Protein AF-0000000068720004 (afdb_homodimer)

Sequence (164 aa):
MMNIKIPNDKKEELVAQIQQFFMEEDLDEIGRFQAERLIEEMIKLVGPFAYNQAIGDARKLVSEKLTNMEEDLYVLEKNEGKMMNIKIPNDKKEELVAQIQQFFMEEDLDEIGRFQAERLIEEMIKLVGPFAYNQAIGDARKLVSEKLTNMEEDLYVLEKNEGK

Solvent-accessible surface area (backbone atoms only — not comparable to full-atom values): 9284 Å² total; per-residue (Å²): 128,90,80,76,79,74,56,70,81,53,47,57,55,49,35,53,51,51,49,49,47,28,57,76,68,72,45,80,84,65,56,69,66,57,38,49,52,49,51,54,51,44,44,69,66,48,19,56,57,24,22,52,50,30,45,51,53,49,50,52,52,50,51,53,52,50,53,52,48,53,54,55,51,52,56,60,62,58,61,66,76,104,127,89,81,76,79,73,56,70,80,51,47,58,55,50,36,52,52,51,47,49,48,29,56,77,67,71,42,79,83,67,56,71,68,58,37,50,52,48,50,55,51,44,44,67,66,48,18,56,57,23,22,52,49,29,45,51,54,49,51,53,52,49,53,52,51,50,54,51,47,52,53,55,51,52,56,59,62,58,62,67,75,103

InterPro domains:
  IPR018680 Protein of unknown function DUF2164 [PF09932] (4-77)

Organism: Bacillus thuringiensis (NCBI:txid1428)

pLDDT: mean 92.09, std 10.37, range [47.22, 98.12]

Radius of gyration: 23.11 Å; Cα contacts (8 Å, |Δi|>4): 111; chains: 2; bounding box: 23×74×51 Å

Foldseek 3Di:
DDDDDDDPVVLVVQLVVVQVVCVVVVHDGDDSVVSSVVVVVCCVPCVVVVVVVVVVVVVVVVVVVVVVVVVVVVVVVVVVVD/DDDDDDDPVVLVVQLVVVQVVCVVVVHDGDDSVVSSVVVVVCCVPCVVVVVVVVVVVVVVVVVVVVVVVVVVVVVVVVVVVD

Structure (mmCIF, N/CA/C/O backbone):
data_AF-0000000068720004-model_v1
#
loop_
_entity.id
_entity.type
_entity.pdbx_description
1 polymer 'Uncharacterized protein'
#
loop_
_atom_site.group_PDB
_atom_site.id
_atom_site.type_symbol
_atom_site.label_atom_id
_atom_site.label_alt_id
_atom_site.label_comp_id
_atom_site.label_asym_id
_atom_site.label_entity_id
_atom_site.label_seq_id
_atom_site.pdbx_PDB_ins_code
_atom_site.Cartn_x
_atom_site.Cartn_y
_atom_site.Cartn_z
_atom_site.occupancy
_atom_site.B_iso_or_equiv
_atom_site.auth_seq_id
_atom_site.auth_comp_id
_atom_site.auth_asym_id
_atom_site.auth_atom_id
_atom_site.pdbx_PDB_model_num
ATOM 1 N N . MET A 1 1 ? -11.016 2.48 -7.473 1 55.84 1 MET A N 1
ATOM 2 C CA . MET A 1 1 ? -9.969 1.585 -6.992 1 55.84 1 MET A CA 1
ATOM 3 C C . MET A 1 1 ? -8.609 2.285 -6.988 1 55.84 1 MET A C 1
ATOM 5 O O . MET A 1 1 ? -8.398 3.242 -7.734 1 55.84 1 MET A O 1
ATOM 9 N N . MET A 1 2 ? -7.852 1.933 -5.949 1 68.38 2 MET A N 1
ATOM 10 C CA . MET A 1 2 ? -6.523 2.547 -5.957 1 68.38 2 MET A CA 1
ATOM 11 C C . MET A 1 2 ? -5.734 2.123 -7.191 1 68.38 2 MET A C 1
ATOM 13 O O . MET A 1 2 ? -5.801 0.965 -7.605 1 68.38 2 MET A O 1
ATOM 17 N N . ASN A 1 3 ? -5.418 3.152 -7.902 1 83.56 3 ASN A N 1
ATOM 18 C CA . ASN A 1 3 ? -4.594 2.869 -9.07 1 83.56 3 ASN A CA 1
ATOM 19 C C . ASN A 1 3 ? -3.105 2.979 -8.75 1 83.56 3 ASN A C 1
ATOM 21 O O . ASN A 1 3 ? -2.52 4.059 -8.859 1 83.56 3 ASN A O 1
ATOM 25 N N . ILE A 1 4 ? -2.582 1.848 -8.43 1 87.62 4 ILE A N 1
ATOM 26 C CA . ILE A 1 4 ? -1.157 1.823 -8.117 1 87.62 4 ILE A CA 1
ATOM 27 C C . ILE A 1 4 ? -0.355 1.619 -9.406 1 87.62 4 ILE A C 1
ATOM 29 O O . ILE A 1 4 ? -0.621 0.687 -10.164 1 87.62 4 ILE A O 1
ATOM 33 N N . LYS A 1 5 ? 0.463 2.58 -9.562 1 82.19 5 LYS A N 1
ATOM 34 C CA . LYS A 1 5 ? 1.29 2.521 -10.766 1 82.19 5 LYS A CA 1
ATOM 35 C C .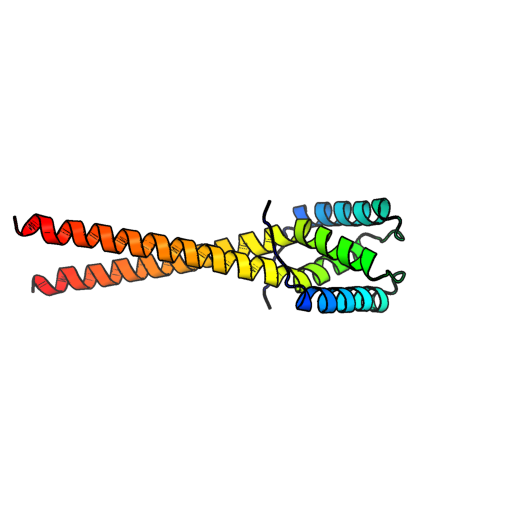 LYS A 1 5 ? 2.691 2.01 -10.445 1 82.19 5 LYS A C 1
ATOM 37 O O . LYS A 1 5 ? 3.355 2.527 -9.547 1 82.19 5 LYS A O 1
ATOM 42 N N . ILE A 1 6 ? 3.027 0.979 -11.172 1 90.38 6 ILE A N 1
ATOM 43 C CA . ILE A 1 6 ? 4.391 0.467 -11.07 1 90.38 6 ILE A CA 1
ATOM 44 C C . ILE A 1 6 ? 5.199 0.912 -12.289 1 90.38 6 ILE A C 1
ATOM 46 O O . ILE A 1 6 ? 4.797 0.68 -13.43 1 90.38 6 ILE A O 1
ATOM 50 N N . PRO A 1 7 ? 6.293 1.557 -11.969 1 89.62 7 PRO A N 1
ATOM 51 C CA . PRO A 1 7 ? 7.145 1.938 -13.102 1 89.62 7 PRO A CA 1
ATOM 52 C C . PRO A 1 7 ? 7.586 0.741 -13.938 1 89.62 7 PRO A C 1
ATOM 54 O O . PRO A 1 7 ? 7.832 -0.339 -13.398 1 89.62 7 PRO A O 1
ATOM 57 N N . ASN A 1 8 ? 7.73 0.93 -15.234 1 87.56 8 ASN A N 1
ATOM 58 C CA . ASN A 1 8 ? 8.055 -0.134 -16.188 1 87.56 8 ASN A CA 1
ATOM 59 C C . ASN A 1 8 ? 9.375 -0.818 -15.82 1 87.56 8 ASN A C 1
ATOM 61 O O . ASN A 1 8 ? 9.5 -2.037 -15.953 1 87.56 8 ASN A O 1
ATOM 65 N N . ASP A 1 9 ? 10.312 0.018 -15.422 1 89.94 9 ASP A N 1
ATOM 66 C CA . ASP A 1 9 ? 11.617 -0.536 -15.094 1 89.94 9 ASP A CA 1
ATOM 67 C C . ASP A 1 9 ? 11.547 -1.426 -13.852 1 89.94 9 ASP A C 1
ATOM 69 O O . ASP A 1 9 ? 12.359 -2.332 -13.688 1 89.94 9 ASP A O 1
ATOM 73 N N . LYS A 1 10 ? 10.547 -1.233 -13.039 1 94.75 10 LYS A N 1
ATOM 74 C CA . LYS A 1 10 ? 10.375 -2.055 -11.844 1 94.75 10 LYS A CA 1
ATOM 75 C C . LYS A 1 10 ? 9.539 -3.297 -12.148 1 94.75 10 LYS A C 1
ATOM 77 O O . LYS A 1 10 ? 9.688 -4.324 -11.484 1 94.75 10 LYS A O 1
ATOM 82 N N . LYS A 1 11 ? 8.781 -3.143 -13.195 1 93.75 11 LYS A N 1
ATOM 83 C CA . LYS A 1 11 ? 7.934 -4.266 -13.578 1 93.75 11 LYS A CA 1
ATOM 84 C C . LYS A 1 11 ? 8.773 -5.488 -13.945 1 93.75 11 LYS A C 1
ATOM 86 O O . LYS A 1 11 ? 8.445 -6.613 -13.555 1 93.75 11 LYS A O 1
ATOM 91 N N . GLU A 1 12 ? 9.805 -5.309 -14.688 1 94.31 12 GLU A N 1
ATOM 92 C CA . GLU A 1 12 ? 10.68 -6.398 -15.102 1 94.31 12 GLU A CA 1
ATOM 93 C C . GLU A 1 12 ? 11.32 -7.078 -13.891 1 94.31 12 GLU A C 1
ATOM 95 O O . GLU A 1 12 ? 11.422 -8.305 -13.844 1 94.31 12 GLU A O 1
ATOM 100 N N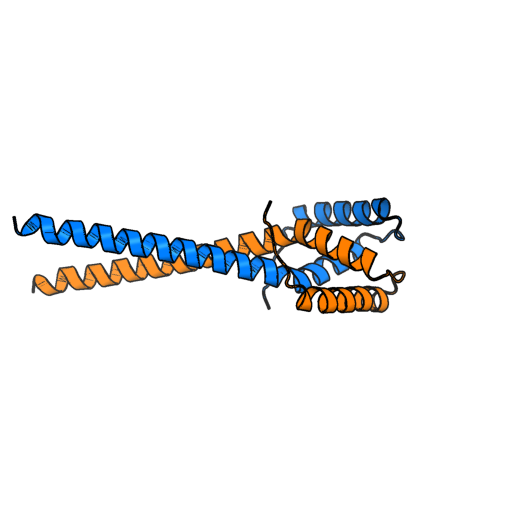 . GLU A 1 13 ? 11.727 -6.281 -13.023 1 96.75 13 GLU A N 1
ATOM 101 C CA . GLU A 1 13 ? 12.328 -6.805 -11.805 1 96.75 13 GLU A CA 1
ATOM 102 C C . GLU A 1 13 ? 11.328 -7.625 -11 1 96.75 13 GLU A C 1
ATOM 104 O O . GLU A 1 13 ? 11.672 -8.695 -10.477 1 96.75 13 GLU A O 1
ATOM 109 N N . LEU A 1 14 ? 10.125 -7.176 -10.891 1 97.5 14 LEU A N 1
ATOM 110 C CA . LEU A 1 14 ? 9.07 -7.879 -10.156 1 97.5 14 LEU A CA 1
ATOM 111 C C . LEU A 1 14 ? 8.758 -9.219 -10.812 1 97.5 14 LEU A C 1
ATOM 113 O O . LEU A 1 14 ? 8.578 -10.227 -10.125 1 97.5 14 LEU A O 1
ATOM 117 N N . VAL A 1 15 ? 8.711 -9.148 -12.141 1 97.5 15 VAL A N 1
ATOM 118 C CA . VAL A 1 15 ? 8.445 -10.375 -12.891 1 97.5 15 VAL A CA 1
ATOM 119 C C . VAL A 1 15 ? 9.5 -11.422 -12.562 1 97.5 15 VAL A C 1
ATOM 121 O O . VAL A 1 15 ? 9.172 -12.57 -12.266 1 97.5 15 VAL A O 1
ATOM 124 N N . ALA A 1 16 ? 10.773 -11.016 -12.562 1 97.38 16 ALA A N 1
ATOM 125 C CA . ALA A 1 16 ? 11.875 -11.93 -12.273 1 97.38 16 ALA A CA 1
ATOM 126 C C . ALA A 1 16 ? 11.781 -12.477 -10.852 1 97.38 16 ALA A C 1
ATOM 128 O O . ALA A 1 16 ? 12.016 -13.664 -10.617 1 97.38 16 ALA A O 1
ATOM 129 N N . GLN A 1 17 ? 11.398 -11.688 -9.93 1 97.75 17 GLN A N 1
ATOM 130 C CA . GLN A 1 17 ? 11.297 -12.094 -8.531 1 97.75 17 GLN A CA 1
ATOM 131 C C . GLN A 1 17 ? 10.148 -13.07 -8.328 1 97.75 17 GLN A C 1
ATOM 133 O O . GLN A 1 17 ? 10.258 -14.016 -7.543 1 97.75 17 GLN A O 1
ATOM 138 N N . ILE A 1 18 ? 9.078 -12.844 -9.047 1 97.56 18 ILE A N 1
ATOM 139 C CA . ILE A 1 18 ? 7.93 -13.742 -8.953 1 97.56 18 ILE A CA 1
ATOM 140 C C . ILE A 1 18 ? 8.281 -15.102 -9.555 1 97.56 18 ILE A C 1
ATOM 142 O O . ILE A 1 18 ? 7.969 -16.141 -8.977 1 97.56 18 ILE A O 1
ATOM 146 N N . GLN A 1 19 ? 8.984 -15.094 -10.695 1 97.75 19 GLN A N 1
ATOM 147 C CA . GLN A 1 19 ? 9.422 -16.344 -11.312 1 97.75 19 GLN A CA 1
ATOM 148 C C . GLN A 1 19 ? 10.391 -17.094 -10.406 1 97.75 19 GLN A C 1
ATOM 150 O O . GLN A 1 19 ? 10.32 -18.312 -10.289 1 97.75 19 GLN A O 1
ATOM 155 N N . GLN A 1 20 ? 11.195 -16.359 -9.734 1 97.81 20 GLN A N 1
ATOM 156 C CA . GLN A 1 20 ? 12.117 -16.969 -8.773 1 97.81 20 GLN A CA 1
ATOM 157 C C . GLN A 1 20 ? 11.367 -17.578 -7.598 1 97.81 20 GLN A C 1
ATOM 159 O O . GLN A 1 20 ? 11.727 -18.672 -7.125 1 97.81 20 GLN A O 1
ATOM 164 N N . PHE A 1 21 ? 10.367 -16.938 -7.184 1 97.75 21 PHE A N 1
ATOM 165 C CA . PHE A 1 21 ? 9.547 -17.453 -6.098 1 97.75 21 PHE A CA 1
ATOM 166 C C . PHE A 1 21 ? 8.922 -18.797 -6.484 1 97.75 21 PHE A C 1
ATOM 168 O O . PHE A 1 21 ? 8.883 -19.719 -5.676 1 97.75 21 PHE A O 1
ATOM 175 N N . PHE A 1 22 ? 8.398 -18.922 -7.691 1 97.81 22 PHE A N 1
ATOM 176 C CA . PHE A 1 22 ? 7.797 -20.156 -8.156 1 97.81 22 PHE A CA 1
ATOM 177 C C . PHE A 1 22 ? 8.812 -21.297 -8.125 1 97.81 22 PHE A C 1
ATOM 179 O O . PHE A 1 22 ? 8.484 -22.422 -7.719 1 97.81 22 PHE A O 1
ATOM 186 N N . MET A 1 23 ? 10 -20.969 -8.516 1 97 23 MET A N 1
ATOM 187 C CA . MET A 1 23 ? 11.07 -21.969 -8.492 1 97 23 MET A CA 1
ATOM 188 C C . MET A 1 23 ? 11.375 -22.406 -7.066 1 97 23 MET A C 1
ATOM 190 O O . MET A 1 23 ? 11.461 -23.594 -6.789 1 97 23 MET A O 1
ATOM 194 N N . GLU A 1 24 ? 11.445 -21.531 -6.188 1 96.62 24 GLU A N 1
ATOM 195 C CA . GLU A 1 24 ? 11.805 -21.797 -4.797 1 96.62 24 GLU A CA 1
ATOM 196 C C . GLU A 1 24 ? 10.719 -22.609 -4.094 1 96.62 24 GLU A C 1
ATOM 198 O O . GLU A 1 24 ? 11.016 -23.422 -3.221 1 96.62 24 GLU A O 1
ATOM 203 N N . GLU A 1 25 ? 9.5 -22.391 -4.551 1 95.75 25 GLU A N 1
ATOM 204 C CA . GLU A 1 25 ? 8.359 -23.078 -3.938 1 95.75 25 GLU A CA 1
ATOM 205 C C . GLU A 1 25 ? 8.023 -24.375 -4.676 1 95.75 25 GLU A C 1
ATOM 207 O O . GLU A 1 25 ? 7.043 -25.031 -4.355 1 95.75 25 GLU A O 1
ATOM 212 N N . ASP A 1 26 ? 8.781 -24.719 -5.652 1 95.5 26 ASP A N 1
ATOM 213 C CA . ASP A 1 26 ? 8.586 -25.906 -6.465 1 95.5 26 ASP A CA 1
ATOM 214 C C . ASP A 1 26 ? 7.227 -25.875 -7.168 1 95.5 26 ASP A C 1
ATOM 216 O O . ASP A 1 26 ? 6.52 -26.875 -7.215 1 95.5 26 ASP A O 1
ATOM 220 N N . LEU A 1 27 ? 6.816 -24.719 -7.605 1 95.75 27 LEU A N 1
ATOM 221 C CA . LEU A 1 27 ? 5.621 -24.547 -8.422 1 95.75 27 LEU A CA 1
ATOM 222 C C . LEU A 1 27 ? 5.961 -24.625 -9.906 1 95.75 27 LEU A C 1
ATOM 224 O O . LEU A 1 27 ? 7.125 -24.469 -10.289 1 95.75 27 LEU A O 1
ATOM 228 N N . ASP A 1 28 ? 4.957 -24.828 -10.695 1 95.81 28 ASP A N 1
ATOM 229 C CA . ASP A 1 28 ? 5.168 -24.844 -12.141 1 95.81 28 ASP A CA 1
ATOM 230 C C . ASP A 1 28 ? 5.57 -23.453 -12.641 1 95.81 28 ASP A C 1
ATOM 232 O O . ASP A 1 28 ? 4.988 -22.438 -12.227 1 95.81 28 ASP A O 1
ATOM 236 N N . GLU A 1 29 ? 6.516 -23.5 -13.492 1 95 29 GLU A N 1
ATOM 237 C CA . GLU A 1 29 ? 7.047 -22.234 -14.016 1 95 29 GLU A CA 1
ATOM 238 C C . GLU A 1 29 ? 5.977 -21.469 -14.781 1 95 29 GLU A C 1
ATOM 240 O O . GLU A 1 29 ? 5.129 -22.062 -15.453 1 95 29 GLU A O 1
ATOM 245 N N . ILE A 1 30 ? 6.027 -20.156 -14.68 1 96.12 30 ILE A N 1
ATOM 246 C CA . ILE A 1 30 ? 5.121 -19.297 -15.445 1 96.12 30 ILE A CA 1
ATOM 247 C C . ILE A 1 30 ? 5.93 -18.344 -16.312 1 96.12 30 ILE A C 1
ATOM 249 O O . ILE A 1 30 ? 7.066 -18 -15.992 1 96.12 30 ILE A O 1
ATOM 253 N N . GLY A 1 31 ? 5.402 -17.938 -17.453 1 95.19 31 GLY A N 1
ATOM 254 C CA . GLY A 1 31 ? 6.035 -16.969 -18.344 1 95.19 31 GLY A CA 1
ATOM 255 C C . GLY A 1 31 ? 5.875 -15.539 -17.875 1 95.19 31 GLY A C 1
ATOM 256 O O . GLY A 1 31 ? 5.266 -15.281 -16.844 1 95.19 31 GLY A O 1
ATOM 257 N N . ARG A 1 32 ? 6.453 -14.641 -18.656 1 95.38 32 ARG A N 1
ATOM 258 C CA . ARG A 1 32 ? 6.457 -13.219 -18.328 1 95.38 32 ARG A CA 1
ATOM 259 C C . ARG A 1 32 ? 5.035 -12.664 -18.266 1 95.38 32 ARG A C 1
ATOM 261 O O . ARG A 1 32 ? 4.691 -11.914 -17.344 1 95.38 32 ARG A O 1
ATOM 268 N N . PHE A 1 33 ? 4.215 -13.016 -19.172 1 95.56 33 PHE A N 1
ATOM 269 C CA . PHE A 1 33 ? 2.854 -12.492 -19.25 1 95.56 33 PHE A CA 1
ATOM 270 C C . PHE A 1 33 ? 2.029 -12.93 -18.047 1 95.56 33 PHE A C 1
ATOM 272 O O . PHE A 1 33 ? 1.323 -12.125 -17.453 1 95.56 33 PHE A O 1
ATOM 279 N N . GLN A 1 34 ? 2.143 -14.227 -17.703 1 96.56 34 GLN A N 1
ATOM 280 C CA . GLN A 1 34 ? 1.431 -14.75 -16.547 1 96.56 34 GLN A CA 1
ATOM 281 C C . GLN A 1 34 ? 1.886 -14.047 -15.258 1 96.56 34 GLN A C 1
ATOM 283 O O . GLN A 1 34 ? 1.067 -13.734 -14.391 1 96.56 34 GLN A O 1
ATOM 288 N N . ALA A 1 35 ? 3.193 -13.852 -15.188 1 97.06 35 ALA A N 1
ATOM 289 C CA . ALA A 1 35 ? 3.74 -13.156 -14.023 1 97.06 35 ALA A CA 1
ATOM 290 C C . ALA A 1 35 ? 3.18 -11.734 -13.914 1 97.06 35 ALA A C 1
ATOM 292 O O . ALA A 1 35 ? 2.832 -11.281 -12.828 1 97.06 35 ALA A O 1
ATOM 293 N N . GLU A 1 36 ? 3.09 -11.055 -15.016 1 95.88 36 GLU A N 1
ATOM 294 C CA . GLU A 1 36 ? 2.555 -9.695 -15.039 1 95.88 36 GLU A CA 1
ATOM 295 C C . GLU A 1 36 ? 1.088 -9.672 -14.617 1 95.88 36 GLU A C 1
ATOM 297 O O . GLU A 1 36 ? 0.659 -8.781 -13.883 1 95.88 36 GLU A O 1
ATOM 302 N N . ARG A 1 37 ? 0.357 -10.594 -15.094 1 96.38 37 ARG A N 1
ATOM 303 C CA . ARG A 1 37 ? -1.05 -10.688 -14.719 1 96.38 37 ARG A CA 1
ATOM 304 C C . ARG A 1 37 ? -1.201 -10.969 -13.227 1 96.38 37 ARG A C 1
ATOM 306 O O . ARG A 1 37 ? -2.105 -10.438 -12.586 1 96.38 37 ARG A O 1
ATOM 313 N N . LEU A 1 38 ? -0.306 -11.828 -12.727 1 96.81 38 LEU A N 1
ATOM 314 C CA . LEU A 1 38 ? -0.31 -12.102 -11.289 1 96.81 38 LEU A CA 1
ATOM 315 C C . LEU A 1 38 ? 0.01 -10.844 -10.492 1 96.81 38 LEU A C 1
ATOM 317 O O . LEU A 1 38 ? -0.625 -10.578 -9.469 1 96.81 38 LEU A O 1
ATOM 321 N N . ILE A 1 39 ? 1.005 -10.109 -10.914 1 96 39 ILE A N 1
ATOM 322 C CA . ILE A 1 39 ? 1.357 -8.852 -10.266 1 96 39 ILE A CA 1
ATOM 323 C C . ILE A 1 39 ? 0.131 -7.945 -10.203 1 96 39 ILE A C 1
ATOM 325 O O . ILE A 1 39 ? -0.194 -7.402 -9.148 1 96 39 ILE A O 1
ATOM 329 N N . GLU A 1 40 ? -0.565 -7.793 -11.281 1 95.25 40 GLU A N 1
ATOM 330 C CA . GLU A 1 40 ? -1.747 -6.938 -11.352 1 95.25 40 GLU A CA 1
ATOM 331 C C . GLU A 1 40 ? -2.832 -7.414 -10.391 1 95.25 40 GLU A C 1
ATOM 333 O O . GLU A 1 40 ? -3.451 -6.605 -9.695 1 95.25 40 GLU A O 1
ATOM 338 N N . GLU A 1 41 ? -3.033 -8.664 -10.359 1 96.5 41 GLU A N 1
ATOM 339 C CA . GLU A 1 41 ? -4.035 -9.234 -9.461 1 96.5 41 GLU A CA 1
ATOM 340 C C . GLU A 1 41 ? -3.672 -8.992 -8 1 96.5 41 GLU A C 1
ATOM 342 O O . GLU A 1 41 ? -4.535 -8.664 -7.184 1 96.5 41 GLU A O 1
ATOM 347 N N . MET A 1 42 ? -2.389 -9.195 -7.738 1 96.12 42 MET A N 1
ATOM 348 C CA . MET A 1 42 ? -1.925 -9.039 -6.359 1 96.12 42 MET A CA 1
ATO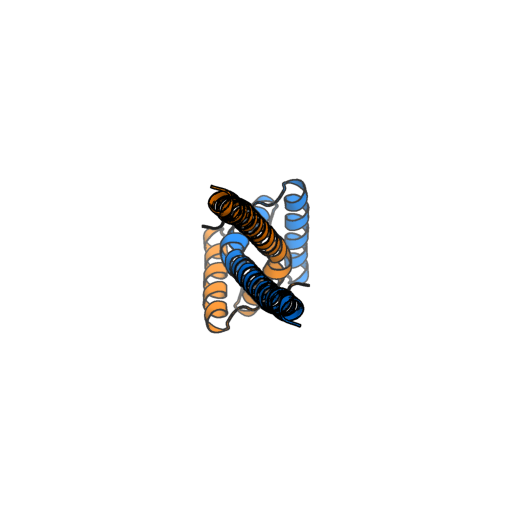M 349 C C . MET A 1 42 ? -2.004 -7.582 -5.922 1 96.12 42 MET A C 1
ATOM 351 O O . MET A 1 42 ? -2.287 -7.297 -4.754 1 96.12 42 MET A O 1
ATOM 355 N N . ILE A 1 43 ? -1.717 -6.68 -6.805 1 95.25 43 ILE A N 1
ATOM 356 C CA . ILE A 1 43 ? -1.887 -5.266 -6.496 1 95.25 43 ILE A CA 1
ATOM 357 C C . ILE A 1 43 ? -3.334 -4.992 -6.094 1 95.25 43 ILE A C 1
ATOM 359 O O . ILE A 1 43 ? -3.592 -4.293 -5.113 1 95.25 43 ILE A O 1
ATOM 363 N N . LYS A 1 44 ? -4.242 -5.551 -6.82 1 95.38 44 LYS A N 1
ATOM 364 C CA . LYS A 1 44 ? -5.664 -5.379 -6.539 1 95.38 44 LYS A CA 1
ATOM 365 C C . LYS A 1 44 ? -6.035 -5.973 -5.184 1 95.38 44 LYS A C 1
ATOM 367 O O . LYS A 1 44 ? -6.859 -5.414 -4.457 1 95.38 44 LYS A O 1
ATOM 372 N N . LEU A 1 45 ? -5.391 -7.016 -4.809 1 95.06 45 LEU A N 1
ATOM 373 C CA . LEU A 1 45 ? -5.801 -7.77 -3.631 1 95.06 45 LEU A CA 1
ATOM 374 C C . LEU A 1 45 ? -5.082 -7.27 -2.383 1 95.06 45 LEU A C 1
ATOM 376 O O . LEU A 1 45 ? -5.715 -7.031 -1.351 1 95.06 45 LEU A O 1
ATOM 380 N N . VAL A 1 46 ? -3.764 -7.098 -2.48 1 94.5 46 VAL A N 1
ATOM 381 C CA . VAL A 1 46 ? -3.02 -6.809 -1.259 1 94.5 46 VAL A CA 1
ATOM 382 C C . VAL A 1 46 ? -2.695 -5.32 -1.188 1 94.5 46 VAL A C 1
ATOM 384 O O . VAL A 1 46 ? -2.412 -4.789 -0.111 1 94.5 46 VAL A O 1
ATOM 387 N N . GLY A 1 47 ? -2.707 -4.668 -2.32 1 94.5 47 GLY A N 1
ATOM 388 C CA . GLY A 1 47 ? -2.398 -3.248 -2.387 1 94.5 47 GLY A CA 1
ATOM 389 C C . GLY A 1 47 ? -3.213 -2.414 -1.416 1 94.5 47 GLY A C 1
ATOM 390 O O . GLY A 1 47 ? -2.666 -1.571 -0.703 1 94.5 47 GLY A O 1
ATOM 391 N N . PRO A 1 48 ? -4.445 -2.611 -1.341 1 95.62 48 PRO A N 1
ATOM 392 C CA . PRO A 1 48 ? -5.305 -1.813 -0.464 1 95.62 48 PRO A CA 1
ATOM 393 C C . PRO A 1 48 ? -4.902 -1.911 1.006 1 95.62 48 PRO A C 1
ATOM 395 O O . PRO A 1 48 ? -5 -0.928 1.744 1 95.62 48 PRO A O 1
ATOM 398 N N . PHE A 1 49 ? -4.441 -3.016 1.443 1 95.12 49 PHE A N 1
ATOM 399 C CA . PHE A 1 49 ? -4.023 -3.158 2.832 1 95.12 49 PHE A CA 1
ATOM 400 C C . PHE A 1 49 ? -2.799 -2.299 3.119 1 95.12 49 PHE A C 1
ATOM 402 O O . PHE A 1 49 ? -2.736 -1.625 4.152 1 95.12 49 PHE A O 1
ATOM 409 N N . ALA A 1 50 ? -1.879 -2.281 2.23 1 95.19 50 ALA A N 1
ATOM 410 C CA . ALA A 1 50 ? -0.68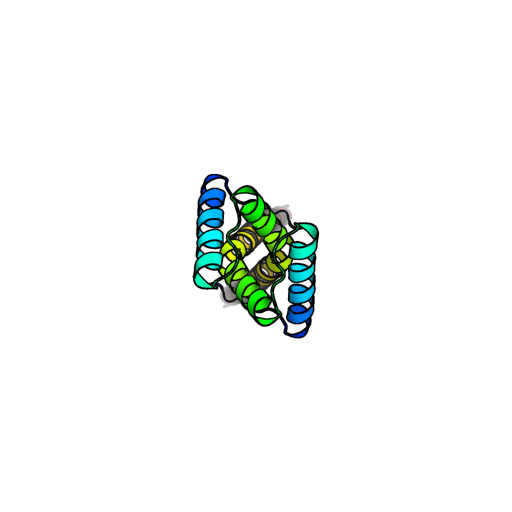8 -1.45 2.375 1 95.19 50 ALA A CA 1
ATOM 411 C C . ALA A 1 50 ? -1.041 0.033 2.297 1 95.19 50 ALA A C 1
ATOM 413 O O . ALA A 1 50 ? -0.552 0.836 3.094 1 95.19 50 ALA A O 1
ATOM 414 N N . TYR A 1 51 ? -1.865 0.326 1.338 1 96.31 51 TYR A N 1
ATOM 415 C CA . TYR A 1 51 ? -2.285 1.7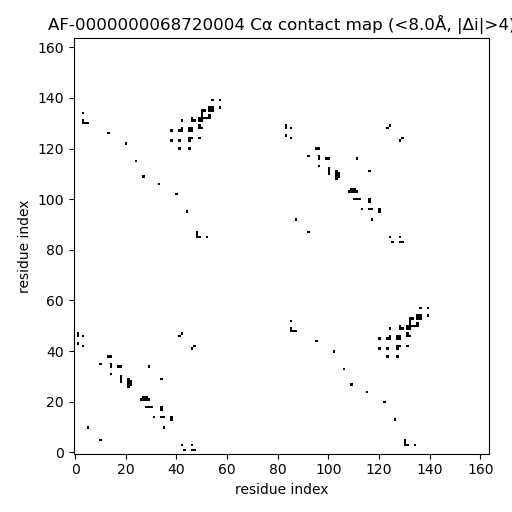08 1.139 1 96.31 51 TYR A CA 1
ATOM 416 C C . TYR A 1 51 ? -2.975 2.254 2.385 1 96.31 51 TYR A C 1
ATOM 418 O O . TYR A 1 51 ? -2.623 3.328 2.877 1 96.31 51 TYR A O 1
ATOM 426 N N . ASN A 1 52 ? -3.912 1.497 2.889 1 96.19 52 ASN A N 1
ATOM 427 C CA . ASN A 1 52 ? -4.672 1.915 4.062 1 96.19 52 ASN A CA 1
ATOM 428 C C . ASN A 1 52 ? -3.789 2.004 5.301 1 96.19 52 ASN A C 1
ATOM 430 O O . ASN A 1 52 ? -3.977 2.889 6.141 1 96.19 52 ASN A O 1
ATOM 434 N N . GLN A 1 53 ? -2.916 1.125 5.473 1 96.44 53 GLN A N 1
ATOM 435 C CA . GLN A 1 53 ? -1.974 1.199 6.586 1 96.44 53 GLN A CA 1
ATOM 436 C C . GLN A 1 53 ? -1.15 2.482 6.523 1 96.44 53 GLN A C 1
ATOM 438 O O . GLN A 1 53 ? -0.942 3.141 7.547 1 96.44 53 GLN A O 1
ATOM 443 N N . ALA A 1 54 ? -0.672 2.807 5.324 1 96.44 54 ALA A N 1
ATOM 444 C CA . ALA A 1 54 ? 0.105 4.027 5.129 1 96.44 54 ALA A CA 1
ATOM 445 C C . ALA A 1 54 ? -0.707 5.262 5.512 1 96.44 54 ALA A C 1
ATOM 447 O O . ALA A 1 54 ? -0.195 6.168 6.176 1 96.44 54 ALA A O 1
ATOM 448 N N . ILE A 1 55 ? -1.934 5.297 5.098 1 97.38 55 ILE A N 1
ATOM 449 C CA . ILE A 1 55 ? -2.816 6.406 5.434 1 97.38 55 ILE A CA 1
ATOM 450 C C . ILE A 1 55 ? -2.994 6.484 6.949 1 97.38 55 ILE A C 1
ATOM 452 O O . ILE A 1 55 ? -2.965 7.57 7.527 1 97.38 55 ILE A O 1
ATOM 456 N N . GLY A 1 56 ? -3.186 5.352 7.535 1 96.81 56 GLY A N 1
ATOM 457 C CA . GLY A 1 56 ? -3.285 5.316 8.984 1 96.81 56 GLY A CA 1
ATOM 458 C C . GLY A 1 56 ? -2.053 5.863 9.68 1 96.81 56 GLY A C 1
ATOM 459 O O . GLY A 1 56 ? -2.162 6.645 10.633 1 96.81 56 GLY A O 1
ATOM 460 N N . ASP A 1 57 ? -0.902 5.449 9.242 1 97.19 57 ASP A N 1
ATOM 461 C CA . ASP A 1 57 ? 0.364 5.934 9.781 1 97.19 57 ASP A CA 1
ATOM 462 C C . ASP A 1 57 ? 0.5 7.441 9.602 1 97.19 57 ASP A C 1
ATOM 464 O O . ASP A 1 57 ? 0.931 8.148 10.516 1 97.19 57 ASP A O 1
ATOM 468 N N . ALA A 1 58 ? 0.156 7.906 8.43 1 97.81 58 ALA A N 1
ATOM 469 C CA . ALA A 1 58 ? 0.202 9.336 8.133 1 97.81 58 ALA A CA 1
ATOM 470 C C . ALA A 1 58 ? -0.734 10.117 9.055 1 97.81 58 ALA A C 1
ATOM 472 O O . ALA A 1 58 ? -0.37 11.18 9.562 1 97.81 58 ALA A O 1
ATOM 473 N N . ARG A 1 59 ? -1.913 9.625 9.203 1 98.12 59 ARG A N 1
ATOM 474 C CA . ARG A 1 59 ? -2.891 10.266 10.078 1 98.12 59 ARG A CA 1
ATOM 475 C C . ARG A 1 59 ? -2.355 10.398 11.5 1 98.12 59 ARG A C 1
ATOM 477 O O . ARG A 1 59 ? -2.506 11.445 12.125 1 98.12 59 ARG A O 1
ATOM 484 N N . LYS A 1 60 ? -1.774 9.352 11.961 1 98.12 60 LYS A N 1
ATOM 485 C CA . LYS A 1 60 ? -1.206 9.375 13.305 1 98.12 60 LYS A CA 1
ATOM 486 C C . LYS A 1 60 ? -0.111 10.43 13.422 1 98.12 60 LYS A C 1
ATOM 488 O O . LYS A 1 60 ? -0.078 11.188 14.391 1 98.12 60 LYS A O 1
ATOM 493 N N . LEU A 1 61 ? 0.755 10.477 12.453 1 98.12 61 LEU A N 1
ATOM 494 C CA . LEU A 1 61 ? 1.847 11.438 12.453 1 98.12 61 LEU A CA 1
ATOM 495 C C . LEU A 1 61 ? 1.31 12.867 12.43 1 98.12 61 LEU A C 1
ATOM 497 O O . LEU A 1 61 ? 1.768 13.719 13.195 1 98.12 61 LEU A O 1
ATOM 501 N N . VAL A 1 62 ? 0.353 13.094 11.602 1 97.62 62 VAL A N 1
ATOM 502 C CA . VAL A 1 62 ? -0.238 14.422 11.461 1 97.62 62 VAL A CA 1
ATOM 503 C C . VAL A 1 62 ? -0.904 14.836 12.773 1 97.62 62 VAL A C 1
ATOM 505 O O . VAL A 1 62 ? -0.73 15.961 13.234 1 97.62 62 VAL A O 1
ATOM 508 N N . SER A 1 63 ? -1.663 13.93 13.305 1 97.88 63 SER A N 1
ATOM 509 C CA . SER A 1 63 ? -2.33 14.203 14.578 1 97.88 63 SER A CA 1
ATOM 510 C C . SER A 1 63 ? -1.327 14.586 15.656 1 97.88 63 SER A C 1
ATOM 512 O O . SER A 1 63 ? -1.546 15.539 16.406 1 97.88 63 SER A O 1
ATOM 514 N N . GLU A 1 64 ? -0.245 13.883 15.75 1 97.94 64 GLU A N 1
ATOM 515 C CA . GLU A 1 64 ? 0.811 14.156 16.719 1 97.94 64 GLU A CA 1
ATOM 516 C C . GLU A 1 64 ? 1.438 15.523 16.484 1 97.94 64 GLU A C 1
ATOM 518 O O . GLU A 1 64 ? 1.664 16.281 17.438 1 97.94 64 GLU A O 1
ATOM 523 N N . LYS A 1 65 ? 1.676 15.82 15.266 1 96.94 65 LYS A N 1
ATOM 524 C CA . LYS A 1 65 ? 2.287 17.094 14.922 1 96.94 65 LYS A CA 1
ATOM 525 C C . LYS A 1 65 ? 1.348 18.266 15.234 1 96.94 65 LYS A C 1
ATOM 527 O O . LYS A 1 65 ? 1.786 19.297 15.719 1 96.94 65 LYS A O 1
ATOM 532 N N . LEU A 1 66 ? 0.111 18.062 14.977 1 95.44 66 LEU A N 1
ATOM 533 C CA . LEU A 1 66 ? -0.883 19.094 15.266 1 95.44 66 LEU A CA 1
ATOM 534 C C . LEU A 1 66 ? -1.005 19.328 16.766 1 95.44 66 LEU A C 1
ATOM 536 O O . LEU A 1 66 ? -1.119 20.469 17.219 1 95.44 66 LEU A O 1
ATOM 540 N N . THR A 1 67 ? -1.022 18.219 17.5 1 97.38 67 THR A N 1
ATOM 541 C CA . THR A 1 67 ? -1.067 18.328 18.953 1 97.38 67 THR A CA 1
ATOM 542 C C . THR A 1 67 ? 0.134 19.109 19.484 1 97.38 67 THR A C 1
ATOM 544 O O . THR A 1 67 ? -0.017 20.016 20.297 1 97.38 67 THR A O 1
ATOM 547 N N . ASN A 1 68 ? 1.318 18.812 18.953 1 97.25 68 ASN A N 1
ATOM 548 C CA . ASN A 1 68 ? 2.535 19.531 19.328 1 97.25 68 ASN A CA 1
ATOM 549 C C . ASN A 1 68 ? 2.449 21 18.953 1 97.25 68 ASN A C 1
ATOM 551 O O . ASN A 1 68 ? 2.887 21.875 19.719 1 97.25 68 ASN A O 1
ATOM 555 N N . MET A 1 69 ? 1.882 21.25 17.797 1 94.12 69 MET A N 1
ATOM 556 C CA . MET A 1 69 ? 1.715 22.625 17.344 1 94.12 69 MET A CA 1
ATOM 557 C C . MET A 1 69 ? 0.791 23.406 18.281 1 94.12 69 MET A C 1
ATOM 559 O O . MET A 1 69 ? 1.066 24.562 18.609 1 94.12 69 MET A O 1
ATOM 563 N N . GLU A 1 70 ? -0.276 22.812 18.609 1 94.12 70 GLU A N 1
ATOM 564 C CA . GLU A 1 70 ? -1.212 23.438 19.547 1 94.12 70 GLU A CA 1
ATOM 565 C C . GLU A 1 70 ? -0.527 23.797 20.859 1 94.12 70 GLU A C 1
ATOM 567 O O . GLU A 1 70 ? -0.731 24.891 21.391 1 94.12 70 GLU A O 1
ATOM 572 N N . GLU A 1 71 ? 0.285 22.891 21.375 1 94.38 71 GLU A N 1
ATOM 573 C CA . GLU A 1 71 ? 1.035 23.125 22.609 1 94.38 71 GLU A CA 1
ATOM 574 C C . GLU A 1 71 ? 2.006 24.297 22.438 1 94.38 71 GLU A C 1
ATOM 576 O O . GLU A 1 71 ? 2.119 25.156 23.328 1 94.38 71 GLU A O 1
ATOM 581 N N . ASP A 1 72 ? 2.672 24.297 21.281 1 93.81 72 ASP A N 1
ATOM 582 C CA . ASP A 1 72 ? 3.617 25.375 21 1 93.81 72 ASP A CA 1
ATOM 583 C C . ASP A 1 72 ? 2.906 26.719 20.906 1 93.81 72 ASP A C 1
ATOM 585 O O . ASP A 1 72 ? 3.424 27.734 21.391 1 93.81 72 ASP A O 1
ATOM 589 N N . LEU A 1 73 ? 1.769 26.781 20.375 1 91.44 73 LEU A N 1
ATOM 590 C CA . LEU A 1 73 ? 0.971 28 20.281 1 91.44 73 LEU A CA 1
ATOM 591 C C . LEU A 1 73 ? 0.501 28.469 21.641 1 91.44 73 LEU A C 1
ATOM 593 O O . LEU A 1 73 ? 0.457 29.672 21.922 1 91.44 73 LEU A O 1
ATOM 597 N N . TYR A 1 74 ? 0.151 27.562 22.453 1 92 74 TYR A N 1
ATOM 598 C CA . TYR A 1 74 ? -0.264 27.891 23.812 1 92 74 TYR A CA 1
ATOM 599 C C . TYR A 1 74 ? 0.865 28.578 24.578 1 92 74 TYR A C 1
ATOM 601 O O . TYR A 1 74 ? 0.638 29.562 25.281 1 92 74 TYR A O 1
ATOM 609 N N . VAL A 1 75 ? 2.094 28.094 24.422 1 90.88 75 VAL A N 1
ATOM 610 C CA . VAL A 1 75 ? 3.27 28.656 25.062 1 90.88 75 VAL A CA 1
ATOM 611 C C . VAL A 1 75 ? 3.488 30.094 24.562 1 90.88 75 VAL A C 1
ATOM 613 O O . VAL A 1 75 ? 3.832 30.984 25.344 1 90.88 75 VAL A O 1
ATOM 616 N N . LEU A 1 76 ? 3.184 30.422 23.344 1 87.5 76 LEU A N 1
ATOM 617 C CA . LEU A 1 76 ? 3.314 31.75 22.75 1 87.5 76 LEU A CA 1
ATOM 618 C C . LEU A 1 76 ? 2.279 32.719 23.328 1 87.5 76 LEU A C 1
ATOM 620 O O . LEU A 1 76 ? 2.564 33.906 23.516 1 87.5 76 LEU A O 1
ATOM 624 N N . GLU A 1 77 ? 1.104 32.438 23.5 1 84.12 77 GLU A N 1
ATOM 625 C CA . GLU A 1 77 ? 0.06 33.25 24.125 1 84.12 77 GLU A CA 1
ATOM 626 C C . GLU A 1 77 ? 0.435 33.625 25.547 1 84.12 77 GLU A C 1
ATOM 628 O O . GLU A 1 77 ? 0.196 34.781 25.969 1 84.12 77 GLU A O 1
ATOM 633 N N . LYS A 1 78 ? 0.915 32.844 26.422 1 74.38 78 LYS A N 1
ATOM 634 C CA . LYS A 1 78 ? 1.167 33 27.844 1 74.38 78 LYS A CA 1
ATOM 635 C C . LYS A 1 78 ? 2.43 33.844 28.078 1 74.38 78 LYS A C 1
ATOM 637 O O . LYS A 1 78 ? 2.545 34.531 29.094 1 74.38 78 LYS A O 1
ATOM 642 N N . ASN A 1 79 ? 3.357 33.875 27.203 1 69.12 79 ASN A N 1
ATOM 643 C CA . ASN A 1 79 ? 4.531 34.688 27.453 1 69.12 79 ASN A CA 1
ATOM 644 C C . ASN A 1 79 ? 4.219 36.188 27.266 1 69.12 79 ASN A C 1
ATOM 646 O O . ASN A 1 79 ? 5.004 37.031 27.688 1 69.12 79 ASN A O 1
ATOM 650 N N . GLU A 1 80 ? 3.107 36.531 26.641 1 59.38 80 GLU A N 1
ATOM 651 C CA . GLU A 1 80 ? 2.863 37.969 26.562 1 59.38 80 GLU A CA 1
ATOM 652 C C . GLU A 1 80 ? 2.311 38.5 27.891 1 59.38 80 GLU A C 1
ATOM 654 O O . GLU A 1 80 ? 2.266 39.719 28.109 1 59.38 80 GLU A O 1
ATOM 659 N N . GLY A 1 81 ? 1.476 37.875 28.688 1 52.06 81 GLY A N 1
ATOM 660 C CA . GLY A 1 81 ? 0.995 38.531 29.891 1 52.06 81 GLY A CA 1
ATOM 661 C C . GLY A 1 81 ? 2.057 38.656 30.953 1 52.06 81 GLY A C 1
ATOM 662 O O . GLY A 1 81 ? 1.84 39.312 31.984 1 52.06 81 GLY A O 1
ATOM 663 N N . LYS A 1 82 ? 3.234 37.844 30.938 1 47.22 82 LYS A N 1
ATOM 664 C CA . LYS A 1 82 ? 3.949 38.406 32.062 1 47.22 82 LYS A CA 1
ATOM 665 C C . LYS A 1 82 ? 4.719 39.656 31.672 1 47.22 82 LYS A C 1
ATOM 667 O O . LYS A 1 82 ? 5.223 39.75 30.547 1 47.22 82 LYS A O 1
ATOM 672 N N . MET B 1 1 ? 11.414 -3.24 6.945 1 55.56 1 MET B N 1
ATOM 673 C CA . MET B 1 1 ? 10.406 -3.539 5.93 1 55.56 1 MET B CA 1
ATOM 674 C C . MET B 1 1 ? 9.008 -3.227 6.441 1 55.56 1 MET B C 1
ATOM 676 O O . MET B 1 1 ? 8.773 -3.209 7.648 1 55.56 1 MET B O 1
ATOM 680 N N . MET B 1 2 ? 8.227 -2.697 5.52 1 69.38 2 MET B N 1
ATOM 681 C CA . MET B 1 2 ? 6.863 -2.439 5.969 1 69.38 2 MET B CA 1
ATOM 682 C C . MET B 1 2 ? 6.172 -3.734 6.387 1 69.38 2 MET B C 1
ATOM 684 O O . MET B 1 2 ? 6.363 -4.777 5.754 1 69.38 2 MET B O 1
ATOM 688 N N . ASN B 1 3 ? 5.812 -3.674 7.641 1 84 3 ASN B N 1
ATOM 689 C CA . ASN B 1 3 ? 5.074 -4.836 8.125 1 84 3 ASN B CA 1
ATOM 690 C C . ASN B 1 3 ? 3.568 -4.66 7.93 1 84 3 ASN B C 1
ATOM 692 O O . ASN B 1 3 ? 2.885 -4.125 8.805 1 84 3 ASN B O 1
ATOM 696 N N . ILE B 1 4 ? 3.135 -5.152 6.832 1 87.88 4 ILE B N 1
ATOM 697 C CA . ILE B 1 4 ? 1.706 -5.066 6.547 1 87.88 4 ILE B CA 1
ATOM 698 C C . ILE B 1 4 ? 0.985 -6.266 7.16 1 87.88 4 ILE B C 1
ATOM 700 O O . ILE B 1 4 ? 1.371 -7.414 6.934 1 87.88 4 ILE B O 1
ATOM 704 N N . LYS B 1 5 ? 0.107 -5.871 7.977 1 82.06 5 LYS B N 1
ATOM 705 C CA . LYS B 1 5 ? -0.658 -6.914 8.656 1 82.06 5 LYS B CA 1
ATOM 706 C C . LYS B 1 5 ? -2.012 -7.125 7.98 1 82.06 5 LYS B C 1
ATOM 708 O O . LYS B 1 5 ? -2.764 -6.172 7.773 1 82.06 5 LYS B O 1
ATOM 713 N N . ILE B 1 6 ? -2.215 -8.359 7.625 1 90.31 6 ILE B N 1
ATOM 714 C CA . ILE B 1 6 ? -3.52 -8.742 7.098 1 90.31 6 ILE B CA 1
ATOM 715 C C . ILE B 1 6 ? -4.316 -9.484 8.164 1 90.31 6 ILE B C 1
ATOM 717 O O . ILE B 1 6 ? -3.836 -10.469 8.734 1 90.31 6 ILE B O 1
ATOM 721 N N . PRO B 1 7 ? -5.492 -8.945 8.406 1 89.62 7 PRO B N 1
ATOM 722 C CA . PRO B 1 7 ? -6.324 -9.672 9.375 1 89.62 7 PRO B CA 1
ATOM 723 C C . PRO B 1 7 ? -6.602 -11.109 8.953 1 89.62 7 PRO B C 1
ATOM 725 O O . PRO B 1 7 ? -6.758 -11.391 7.762 1 89.62 7 PRO B O 1
ATOM 728 N N . ASN B 1 8 ? -6.699 -12.016 9.914 1 87.56 8 ASN B N 1
ATOM 729 C CA . ASN B 1 8 ? -6.871 -13.445 9.672 1 87.56 8 ASN B CA 1
ATOM 730 C C . ASN B 1 8 ? -8.133 -13.727 8.859 1 87.56 8 ASN B C 1
ATOM 732 O O . ASN B 1 8 ? -8.125 -14.609 7.992 1 87.56 8 ASN B O 1
ATOM 736 N N . ASP B 1 9 ? -9.148 -12.984 9.203 1 89.88 9 ASP B N 1
ATOM 737 C CA . ASP B 1 9 ? -10.414 -13.211 8.508 1 89.88 9 ASP B CA 1
ATOM 738 C C . ASP B 1 9 ? -10.312 -12.797 7.039 1 89.88 9 ASP B C 1
ATOM 740 O O . ASP B 1 9 ? -11.055 -13.312 6.195 1 89.88 9 ASP B O 1
ATOM 744 N N . LYS B 1 10 ? -9.383 -11.953 6.711 1 94.69 10 LYS B N 1
ATOM 745 C CA . LYS B 1 10 ? -9.195 -11.523 5.328 1 94.69 10 LYS B CA 1
ATOM 746 C C . LYS B 1 10 ? -8.227 -12.445 4.594 1 94.69 10 LYS B C 1
ATOM 748 O O . LYS B 1 10 ? -8.297 -12.578 3.369 1 94.69 10 LYS B O 1
ATOM 753 N N . LYS B 1 11 ? -7.453 -13.094 5.406 1 93.69 11 LYS B N 1
ATOM 754 C CA . LYS B 1 11 ? -6.473 -14 4.812 1 93.69 11 LYS B CA 1
ATOM 755 C C . LYS B 1 11 ? -7.164 -15.133 4.051 1 93.69 11 LYS B C 1
ATOM 757 O O . LYS B 1 11 ? -6.746 -15.484 2.949 1 93.69 11 LYS B O 1
ATOM 762 N N . GLU B 1 12 ? -8.156 -15.711 4.594 1 94.12 12 GLU B N 1
ATOM 763 C CA . GLU B 1 12 ? -8.898 -16.797 3.955 1 94.12 12 GLU B CA 1
ATOM 764 C C . GLU B 1 12 ? -9.523 -16.344 2.643 1 94.12 12 GLU B C 1
ATOM 766 O O . GLU B 1 12 ? -9.5 -17.078 1.65 1 94.12 12 GLU B O 1
ATOM 771 N N . GLU B 1 13 ? -10.047 -15.211 2.713 1 96.69 13 GLU B N 1
ATOM 772 C CA . GLU B 1 13 ? -10.656 -14.648 1.514 1 96.69 13 GLU B CA 1
ATOM 773 C C . GLU B 1 13 ? -9.617 -14.422 0.419 1 96.69 13 GLU B C 1
ATOM 775 O O . GLU B 1 13 ? -9.867 -14.711 -0.752 1 96.69 13 GLU B O 1
ATOM 780 N N . LEU B 1 14 ? -8.477 -13.938 0.753 1 97.44 14 LEU B N 1
ATOM 781 C CA . LEU B 1 14 ? -7.398 -13.695 -0.201 1 97.44 14 LEU B CA 1
ATOM 782 C C . LEU B 1 14 ? -6.914 -15 -0.821 1 97.44 14 LEU B C 1
ATOM 784 O O . LEU B 1 14 ? -6.672 -15.07 -2.027 1 97.44 14 LEU B O 1
ATOM 788 N N . VAL B 1 15 ? -6.809 -15.984 0.075 1 97.44 15 VAL B N 1
ATOM 789 C CA . VAL B 1 15 ? -6.379 -17.297 -0.393 1 97.44 15 VAL B CA 1
ATOM 790 C C . VAL B 1 15 ? -7.34 -17.812 -1.468 1 97.44 15 VAL B C 1
ATOM 792 O O . VAL B 1 15 ? -6.91 -18.25 -2.533 1 97.44 15 VAL B O 1
ATOM 795 N N . ALA B 1 16 ? -8.641 -17.688 -1.217 1 97.31 16 ALA B N 1
ATOM 796 C CA . ALA B 1 16 ? -9.656 -18.141 -2.162 1 97.31 16 ALA B CA 1
ATOM 797 C C . ALA B 1 16 ? -9.57 -17.359 -3.471 1 97.31 16 ALA B C 1
ATOM 799 O O . ALA B 1 16 ? -9.695 -17.922 -4.555 1 97.31 16 ALA B O 1
ATOM 800 N N . GLN B 1 17 ? -9.32 -16.109 -3.416 1 97.69 17 GLN B N 1
ATOM 801 C CA . GLN B 1 17 ? -9.242 -15.258 -4.602 1 97.69 17 GLN B CA 1
ATOM 802 C C . GLN B 1 17 ? -8.008 -15.586 -5.434 1 97.69 17 GLN B C 1
ATOM 804 O O . GLN B 1 17 ? -8.062 -15.57 -6.668 1 97.69 17 GLN B O 1
ATOM 809 N N . ILE B 1 18 ? -6.941 -15.906 -4.758 1 97.5 18 ILE B N 1
ATOM 810 C CA . ILE B 1 18 ? -5.715 -16.266 -5.461 1 97.5 18 ILE B CA 1
ATOM 811 C C . ILE B 1 18 ? -5.902 -17.609 -6.16 1 97.5 18 ILE B C 1
ATOM 813 O O . ILE B 1 18 ? -5.512 -17.781 -7.316 1 97.5 18 ILE B O 1
ATOM 817 N N . GLN B 1 19 ? -6.539 -18.562 -5.477 1 97.69 19 GLN B N 1
ATOM 818 C CA . GLN B 1 19 ? -6.812 -19.859 -6.082 1 97.69 19 GLN B CA 1
ATOM 819 C C . GLN B 1 19 ? -7.746 -19.719 -7.281 1 97.69 19 GLN B C 1
ATOM 821 O O . GLN B 1 19 ? -7.559 -20.391 -8.305 1 97.69 19 GLN B O 1
ATOM 826 N N . GLN B 1 20 ? -8.648 -18.828 -7.176 1 97.75 20 GLN B N 1
ATOM 827 C CA . GLN B 1 20 ? -9.555 -18.562 -8.281 1 97.75 20 GLN B CA 1
ATOM 828 C C . GLN B 1 20 ? -8.805 -17.938 -9.469 1 97.75 20 GLN B C 1
ATOM 830 O O . GLN B 1 20 ? -9.078 -18.281 -10.617 1 97.75 20 GLN B O 1
ATOM 835 N N . PH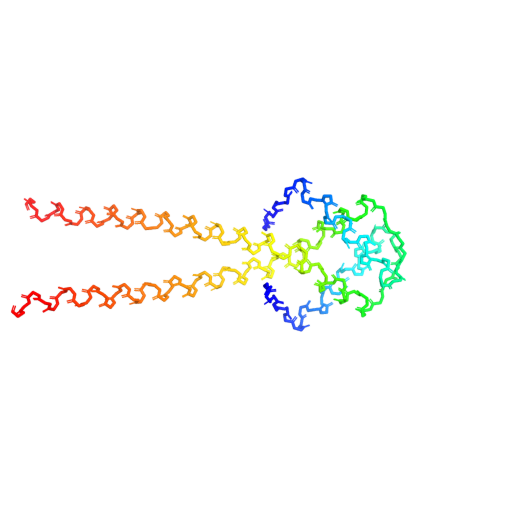E B 1 21 ? -7.902 -17.125 -9.18 1 97.69 21 PHE B N 1
ATOM 836 C CA . PHE B 1 21 ? -7.086 -16.516 -10.219 1 97.69 21 PHE B CA 1
ATOM 837 C C . PHE B 1 21 ? -6.309 -17.578 -10.992 1 97.69 21 PHE B C 1
ATOM 839 O O . PHE B 1 21 ? -6.223 -17.531 -12.219 1 97.69 21 PHE B O 1
ATOM 846 N N . PHE B 1 22 ? -5.715 -18.547 -10.305 1 97.75 22 PHE B N 1
ATOM 847 C CA . PHE B 1 22 ? -4.973 -19.609 -10.953 1 97.75 22 PHE B CA 1
ATOM 848 C C . PHE B 1 22 ? -5.867 -20.406 -11.906 1 97.75 22 PHE B C 1
ATOM 850 O O . PHE B 1 22 ? -5.453 -20.75 -13.016 1 97.75 22 PHE B O 1
ATOM 857 N N . MET B 1 23 ? -7.062 -20.609 -11.461 1 96.94 23 MET B N 1
ATOM 858 C CA . MET B 1 23 ? -8.031 -21.328 -12.297 1 96.94 23 MET B CA 1
ATOM 859 C C . MET B 1 23 ? -8.359 -20.516 -13.547 1 96.94 23 MET B C 1
ATOM 861 O O . MET B 1 23 ? -8.336 -21.047 -14.656 1 96.94 23 MET B O 1
ATOM 865 N N . GLU B 1 24 ? -8.562 -19.297 -13.422 1 96.62 24 GLU B N 1
ATOM 866 C CA . GLU B 1 24 ? -8.961 -18.422 -14.516 1 96.62 24 GLU B CA 1
ATOM 867 C C . GLU B 1 24 ? -7.836 -18.266 -15.539 1 96.62 24 GLU B C 1
ATOM 869 O O . GLU B 1 24 ? -8.094 -18.125 -16.734 1 96.62 24 GLU B O 1
ATOM 874 N N . GLU B 1 25 ? -6.621 -18.359 -15.023 1 95.62 25 GLU B N 1
ATOM 875 C CA . GLU B 1 25 ? -5.453 -18.203 -15.883 1 95.62 25 GLU B CA 1
ATOM 876 C C . GLU B 1 25 ? -4.957 -19.531 -16.406 1 95.62 25 GLU B C 1
ATOM 878 O O . GLU B 1 25 ? -3.93 -19.609 -17.094 1 95.62 25 GLU B O 1
ATOM 883 N N . ASP B 1 26 ? -5.637 -20.578 -16.094 1 95.5 26 ASP B N 1
ATOM 884 C CA . ASP B 1 26 ? -5.277 -21.938 -16.516 1 95.5 26 ASP B CA 1
ATOM 885 C C . ASP B 1 26 ? -3.895 -22.328 -15.992 1 95.5 26 ASP B C 1
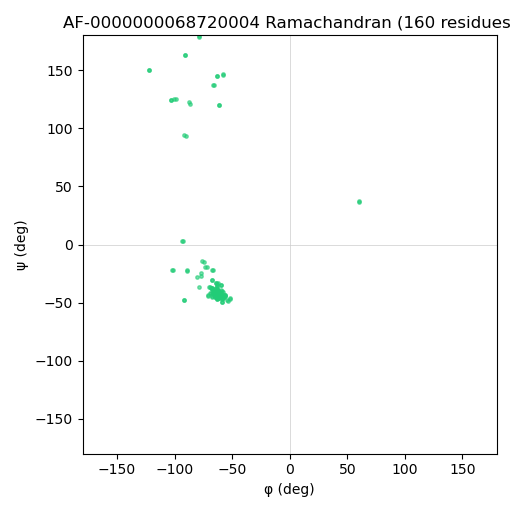ATOM 887 O O . ASP B 1 26 ? -3.088 -22.906 -16.719 1 95.5 26 ASP B O 1
ATOM 891 N N . LEU B 1 27 ? -3.566 -21.906 -14.797 1 95.75 27 LEU B N 1
ATOM 892 C CA . LEU B 1 27 ? -2.352 -22.312 -14.102 1 95.75 27 LEU B CA 1
ATOM 893 C C . LEU B 1 27 ? -2.607 -23.547 -13.25 1 95.75 27 LEU B C 1
ATOM 895 O O . LEU B 1 27 ? -3.758 -23.875 -12.953 1 95.75 27 LEU B O 1
ATOM 899 N N . ASP B 1 28 ? -1.54 -24.188 -12.867 1 95.81 28 ASP B N 1
ATOM 900 C CA . ASP B 1 28 ? -1.681 -25.328 -11.977 1 95.81 28 ASP B CA 1
ATOM 901 C C . ASP B 1 28 ? -2.199 -24.906 -10.609 1 95.81 28 ASP B C 1
ATOM 903 O O . ASP B 1 28 ? -1.739 -23.906 -10.047 1 95.81 28 ASP B O 1
ATOM 907 N N . GLU B 1 29 ? -3.09 -25.688 -10.156 1 95 29 GLU B N 1
ATOM 908 C CA . GLU B 1 29 ? -3.719 -25.375 -8.875 1 95 29 GLU B CA 1
ATOM 909 C C . GLU B 1 29 ? -2.697 -25.391 -7.742 1 95 29 GLU B C 1
ATOM 911 O O . GLU B 1 29 ? -1.765 -26.203 -7.75 1 95 29 GLU B O 1
ATOM 916 N N . ILE B 1 30 ? -2.893 -24.516 -6.781 1 96.12 30 ILE B N 1
ATOM 917 C CA . ILE B 1 30 ? -2.043 -24.484 -5.594 1 96.12 30 ILE B CA 1
ATOM 918 C C . ILE B 1 30 ? -2.898 -24.656 -4.344 1 96.12 30 ILE B C 1
ATOM 920 O O . ILE B 1 30 ? -4.082 -24.312 -4.336 1 96.12 30 ILE B O 1
ATOM 924 N N . GLY B 1 31 ? -2.361 -25.234 -3.293 1 95.25 31 GLY B N 1
ATOM 925 C CA . GLY B 1 31 ? -3.045 -25.406 -2.021 1 95.25 31 GLY B CA 1
ATOM 926 C C . GLY B 1 31 ? -3.061 -24.141 -1.184 1 95.25 31 GLY B C 1
ATOM 927 O O . GLY B 1 31 ? -2.543 -23.094 -1.604 1 95.25 31 GLY B O 1
ATOM 928 N N . ARG B 1 32 ? -3.695 -24.234 -0.042 1 95.44 32 ARG B N 1
ATOM 929 C CA . ARG B 1 32 ? -3.863 -23.109 0.863 1 95.44 32 ARG B CA 1
ATOM 930 C C . ARG B 1 32 ? -2.514 -22.578 1.328 1 95.44 32 ARG B C 1
ATOM 932 O O . ARG B 1 32 ? -2.299 -21.359 1.362 1 95.44 32 ARG B O 1
ATOM 939 N N . PHE B 1 33 ? -1.607 -23.406 1.676 1 95.69 33 PHE B N 1
ATOM 940 C CA . PHE B 1 33 ? -0.309 -23.016 2.207 1 95.69 33 PHE B CA 1
ATOM 941 C C . PHE B 1 33 ? 0.5 -22.266 1.154 1 95.69 33 PHE B C 1
ATOM 943 O O 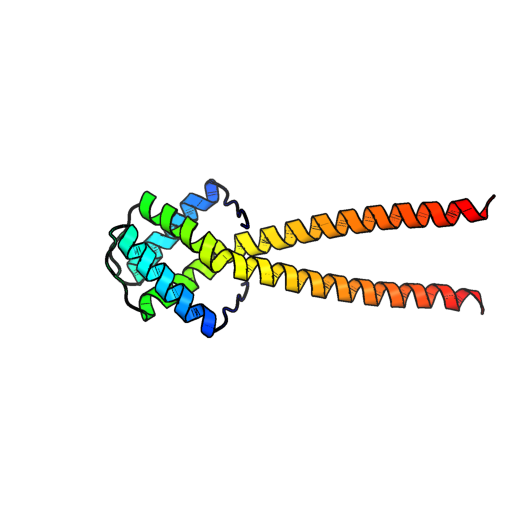. PHE B 1 33 ? 1.092 -21.219 1.442 1 95.69 33 PHE B O 1
ATOM 950 N N . GLN B 1 34 ? 0.506 -22.812 -0.085 1 96.62 34 GLN B N 1
ATOM 951 C CA . GLN B 1 34 ? 1.211 -22.156 -1.183 1 96.62 34 GLN B CA 1
ATOM 952 C C . GLN B 1 34 ? 0.625 -20.781 -1.467 1 96.62 34 GLN B C 1
ATOM 954 O O . GLN B 1 34 ? 1.364 -19.828 -1.726 1 96.62 34 GLN B O 1
ATOM 959 N N . ALA B 1 35 ? -0.694 -20.719 -1.415 1 97.06 35 ALA B N 1
ATOM 960 C CA . ALA B 1 35 ? -1.365 -19.438 -1.633 1 97.06 35 ALA B CA 1
ATOM 961 C C . ALA B 1 35 ? -0.959 -18.422 -0.572 1 97.06 35 ALA B C 1
ATOM 963 O O . ALA B 1 35 ? -0.715 -17.25 -0.885 1 97.06 35 ALA B O 1
ATOM 964 N N . GLU B 1 36 ? -0.884 -18.844 0.654 1 95.94 36 GLU B N 1
ATOM 965 C CA . GLU B 1 36 ? -0.491 -17.953 1.747 1 95.94 36 GLU B CA 1
ATOM 966 C C . GLU B 1 36 ? 0.943 -17.469 1.572 1 95.94 36 GLU B C 1
ATOM 968 O O . GLU B 1 36 ? 1.241 -16.297 1.824 1 95.94 36 GLU B O 1
ATOM 973 N N . ARG B 1 37 ? 1.787 -18.344 1.199 1 96.44 37 ARG B N 1
ATOM 974 C CA . ARG B 1 37 ? 3.176 -17.969 0.963 1 96.44 37 ARG B CA 1
ATOM 975 C C . ARG B 1 37 ? 3.283 -16.969 -0.181 1 96.44 37 ARG B C 1
ATOM 977 O O . ARG B 1 37 ? 4.094 -16.031 -0.127 1 96.44 37 ARG B O 1
ATOM 984 N N . LEU B 1 38 ? 2.459 -17.203 -1.216 1 96.88 38 LEU B N 1
ATOM 985 C CA . LEU B 1 38 ? 2.426 -16.266 -2.334 1 96.88 38 LEU B CA 1
ATOM 986 C C . LEU B 1 38 ? 1.938 -14.891 -1.879 1 96.88 38 LEU B C 1
ATOM 988 O O . LEU B 1 38 ? 2.494 -13.867 -2.277 1 96.88 38 LEU B O 1
ATOM 992 N N . ILE B 1 39 ? 0.895 -14.859 -1.1 1 96.06 39 ILE B N 1
ATOM 993 C CA . ILE B 1 39 ? 0.382 -13.609 -0.545 1 96.06 39 ILE B CA 1
ATOM 994 C C . ILE B 1 39 ? 1.502 -12.867 0.186 1 96.06 39 ILE B C 1
ATOM 996 O O . ILE B 1 39 ? 1.719 -11.68 -0.041 1 96.06 39 ILE B O 1
ATOM 1000 N N . GLU B 1 40 ? 2.223 -13.539 1.022 1 95.31 40 GLU B N 1
ATOM 1001 C CA . GLU B 1 40 ? 3.311 -12.945 1.792 1 95.31 40 GLU B CA 1
ATOM 1002 C C . GLU B 1 40 ? 4.395 -12.383 0.874 1 95.31 40 GLU B C 1
ATOM 1004 O O . GLU B 1 40 ? 4.895 -11.281 1.095 1 95.31 40 GLU B O 1
ATOM 1009 N N . GLU B 1 41 ? 4.723 -13.125 -0.114 1 96.62 41 GLU B N 1
ATOM 1010 C CA . GLU B 1 41 ? 5.738 -12.68 -1.065 1 96.62 41 GLU B CA 1
ATOM 1011 C C . GLU B 1 41 ? 5.281 -11.43 -1.812 1 96.62 41 GLU B C 1
ATOM 1013 O O . GLU B 1 41 ? 6.066 -10.508 -2.025 1 96.62 41 GLU B O 1
ATOM 1018 N N . MET B 1 42 ? 4.016 -11.477 -2.193 1 96.25 42 MET B N 1
ATOM 1019 C CA . MET B 1 42 ? 3.475 -10.352 -2.961 1 96.25 42 MET B CA 1
ATOM 1020 C C . MET B 1 42 ? 3.383 -9.102 -2.1 1 96.25 42 MET B C 1
ATOM 1022 O O . MET B 1 42 ? 3.578 -7.988 -2.594 1 96.25 42 MET B O 1
ATOM 1026 N N . ILE B 1 43 ? 3.045 -9.258 -0.859 1 95.31 43 ILE B N 1
ATOM 1027 C CA . ILE B 1 43 ? 3.053 -8.117 0.055 1 95.31 43 ILE B CA 1
ATOM 1028 C C . ILE B 1 43 ? 4.445 -7.492 0.086 1 95.31 43 ILE B C 1
ATOM 1030 O O . ILE B 1 43 ? 4.582 -6.27 0.034 1 95.31 43 ILE B O 1
ATOM 1034 N N . LYS B 1 44 ? 5.434 -8.312 0.15 1 95.38 44 LYS B N 1
ATOM 1035 C CA . LYS B 1 44 ? 6.816 -7.844 0.18 1 95.38 44 LYS B CA 1
ATOM 1036 C C . LYS B 1 44 ? 7.184 -7.121 -1.114 1 95.38 44 LYS B C 1
ATOM 1038 O O . LYS B 1 44 ? 7.914 -6.129 -1.095 1 95.38 44 LYS B O 1
ATOM 1043 N N . LEU B 1 45 ? 6.625 -7.543 -2.193 1 95.19 45 LEU B N 1
ATOM 1044 C CA . LEU B 1 45 ? 7.051 -7.055 -3.5 1 95.19 45 LEU B CA 1
ATOM 1045 C C . LEU B 1 45 ? 6.227 -5.844 -3.926 1 95.19 45 LEU B C 1
ATOM 1047 O O . LEU B 1 45 ? 6.777 -4.832 -4.355 1 95.19 45 LEU B O 1
ATOM 1051 N N . VAL B 1 46 ? 4.906 -5.934 -3.799 1 94.56 46 VAL B N 1
ATOM 1052 C CA . VAL B 1 46 ? 4.074 -4.883 -4.375 1 94.56 46 VAL B CA 1
ATOM 1053 C C . VAL B 1 46 ? 3.605 -3.934 -3.277 1 94.56 46 VAL B C 1
ATOM 1055 O O . VAL B 1 46 ? 3.227 -2.793 -3.555 1 94.56 46 VAL B O 1
ATOM 1058 N N . GLY B 1 47 ? 3.609 -4.41 -2.062 1 94.56 47 GLY B N 1
ATOM 1059 C CA . GLY B 1 47 ? 3.168 -3.609 -0.931 1 94.56 47 GLY B CA 1
ATOM 1060 C C . GLY B 1 47 ? 3.85 -2.256 -0.854 1 94.56 47 GLY B C 1
ATOM 1061 O O . GLY B 1 47 ? 3.189 -1.231 -0.668 1 94.56 47 GLY B O 1
ATOM 1062 N N . PRO B 1 48 ? 5.09 -2.201 -1.002 1 95.69 48 PRO B N 1
ATOM 1063 C CA . PRO B 1 48 ? 5.828 -0.94 -0.893 1 95.69 48 PRO B CA 1
ATOM 1064 C C . PRO B 1 48 ? 5.367 0.102 -1.908 1 95.69 48 PRO B C 1
ATOM 1066 O O . PRO B 1 48 ? 5.336 1.297 -1.602 1 95.69 48 PRO B O 1
ATOM 1069 N N . PHE B 1 49 ? 4.996 -0.289 -3.053 1 95.12 49 PHE B N 1
ATOM 1070 C CA . PHE B 1 49 ? 4.531 0.661 -4.055 1 95.12 49 PHE B CA 1
ATOM 1071 C C . PHE B 1 49 ? 3.215 1.299 -3.625 1 95.12 49 PHE B C 1
ATOM 1073 O O . PHE B 1 49 ? 3.035 2.512 -3.752 1 95.12 49 PHE B O 1
ATOM 1080 N N . ALA B 1 50 ? 2.344 0.526 -3.092 1 95.19 50 ALA B N 1
ATOM 1081 C CA . ALA B 1 50 ? 1.071 1.037 -2.592 1 95.19 50 ALA B CA 1
ATOM 1082 C C . ALA B 1 50 ? 1.281 1.936 -1.376 1 95.19 50 ALA B C 1
ATOM 1084 O O . ALA B 1 50 ? 0.678 3.006 -1.276 1 95.19 50 ALA B O 1
ATOM 1085 N N . TYR B 1 51 ? 2.109 1.455 -0.506 1 96.31 51 TYR B N 1
ATOM 1086 C CA . TYR B 1 51 ? 2.4 2.201 0.713 1 96.31 51 TYR B CA 1
ATOM 1087 C C . TYR B 1 51 ? 2.977 3.574 0.388 1 96.31 51 TYR B C 1
ATOM 1089 O O . TYR B 1 51 ? 2.496 4.59 0.894 1 96.31 51 TYR B O 1
ATOM 1097 N N . ASN B 1 52 ? 3.953 3.582 -0.468 1 96.19 52 ASN B N 1
ATOM 1098 C CA . ASN B 1 52 ? 4.617 4.828 -0.843 1 96.19 52 ASN B CA 1
ATOM 1099 C C . ASN B 1 52 ? 3.674 5.762 -1.596 1 96.19 52 ASN B C 1
ATOM 1101 O O . ASN B 1 52 ? 3.732 6.98 -1.425 1 96.19 52 ASN B O 1
ATOM 1105 N N . GLN B 1 53 ? 2.891 5.27 -2.432 1 96.5 53 GLN B N 1
ATOM 1106 C CA . GLN B 1 53 ? 1.898 6.086 -3.121 1 96.5 53 GLN B CA 1
ATOM 1107 C C . GLN B 1 53 ? 0.952 6.754 -2.127 1 96.5 53 GLN B C 1
ATOM 1109 O O . GLN B 1 53 ? 0.634 7.938 -2.266 1 96.5 53 GLN B O 1
ATOM 1114 N N . ALA B 1 54 ? 0.504 5.977 -1.153 1 96.44 54 ALA B N 1
ATOM 1115 C CA . ALA B 1 54 ? -0.385 6.508 -0.123 1 96.44 54 ALA B CA 1
ATOM 1116 C C . ALA B 1 54 ? 0.279 7.648 0.639 1 96.44 54 ALA B C 1
ATOM 1118 O O . ALA B 1 54 ? -0.351 8.68 0.903 1 96.44 54 ALA B O 1
ATOM 1119 N N . ILE B 1 55 ? 1.514 7.465 0.994 1 97.44 55 ILE B N 1
ATOM 1120 C CA . ILE B 1 55 ? 2.264 8.508 1.691 1 97.44 55 ILE B CA 1
ATOM 1121 C C . ILE B 1 55 ? 2.363 9.75 0.811 1 97.44 55 ILE B C 1
ATOM 1123 O O . ILE B 1 55 ? 2.199 10.875 1.291 1 97.44 55 ILE B O 1
ATOM 1127 N N . GLY B 1 56 ? 2.639 9.523 -0.437 1 96.81 56 GLY B N 1
ATOM 1128 C CA . GLY B 1 56 ? 2.678 10.641 -1.367 1 96.81 56 GLY B CA 1
ATOM 1129 C C . GLY B 1 56 ? 1.365 11.398 -1.443 1 96.81 56 GLY B C 1
ATOM 1130 O O . GLY B 1 56 ? 1.354 12.633 -1.424 1 96.81 56 GLY B O 1
ATOM 1131 N N . ASP B 1 57 ? 0.285 10.688 -1.539 1 97.19 57 ASP B N 1
ATOM 1132 C CA . ASP B 1 57 ? -1.046 11.281 -1.571 1 97.19 57 ASP B CA 1
ATOM 1133 C C . ASP B 1 57 ? -1.327 12.062 -0.29 1 97.19 57 ASP B C 1
ATOM 1135 O O . ASP B 1 57 ? -1.87 13.172 -0.337 1 97.19 57 ASP B O 1
ATOM 1139 N N . ALA B 1 58 ? -0.984 11.484 0.819 1 97.81 58 ALA B N 1
ATOM 1140 C CA . ALA B 1 58 ? -1.16 12.141 2.111 1 97.81 58 ALA B CA 1
ATOM 1141 C C . ALA B 1 58 ? -0.35 13.43 2.186 1 97.81 58 ALA B C 1
ATOM 1143 O O . ALA B 1 58 ? -0.843 14.453 2.668 1 97.81 58 ALA B O 1
ATOM 1144 N N . ARG B 1 59 ? 0.871 13.359 1.766 1 98.12 59 ARG B N 1
ATOM 1145 C CA . ARG B 1 59 ? 1.739 14.531 1.767 1 98.12 59 ARG B CA 1
ATOM 1146 C C . ARG B 1 59 ? 1.132 15.664 0.945 1 98.12 59 ARG B C 1
ATOM 1148 O O . ARG B 1 59 ? 1.146 16.828 1.369 1 98.12 59 ARG B O 1
ATOM 1155 N N . LYS B 1 60 ? 0.637 15.312 -0.186 1 98.12 60 LYS B N 1
ATOM 1156 C CA . LYS B 1 60 ? 0.011 16.312 -1.044 1 98.12 60 LYS B CA 1
ATOM 1157 C C . LYS B 1 60 ? -1.188 16.953 -0.353 1 98.12 60 LYS B C 1
ATOM 1159 O O . LYS B 1 60 ? -1.341 18.188 -0.376 1 98.12 60 LYS B O 1
ATOM 1164 N N . LEU B 1 61 ? -2.01 16.141 0.25 1 98.06 61 LEU B N 1
ATOM 1165 C CA . LEU B 1 61 ? -3.191 16.641 0.944 1 98.06 61 LEU B CA 1
ATOM 1166 C C . LEU B 1 61 ? -2.801 17.578 2.09 1 98.06 61 LEU B C 1
ATOM 1168 O O . LEU B 1 61 ? -3.375 18.656 2.246 1 98.06 61 LEU B O 1
ATOM 1172 N N . VAL B 1 62 ? -1.837 17.172 2.834 1 97.62 62 VAL B N 1
ATOM 1173 C CA . VAL B 1 62 ? -1.375 17.953 3.977 1 97.62 62 VAL B CA 1
ATOM 1174 C C . VAL B 1 62 ? -0.815 19.281 3.498 1 97.62 62 VAL B C 1
ATOM 1176 O O . VAL B 1 62 ? -1.123 20.328 4.07 1 97.62 62 VAL B O 1
ATOM 1179 N N . SER B 1 63 ? 0.009 19.219 2.5 1 97.88 63 SER B N 1
ATOM 1180 C CA . SER B 1 63 ? 0.59 20.438 1.942 1 97.88 63 SER B CA 1
ATOM 1181 C C . SER B 1 63 ? -0.494 21.406 1.503 1 97.88 63 SER B C 1
ATOM 1183 O O . SER B 1 63 ? -0.406 22.609 1.78 1 97.88 63 SER B O 1
ATOM 1185 N N . GLU B 1 64 ? -1.5 20.938 0.841 1 97.94 64 GLU B N 1
ATOM 1186 C CA . GLU B 1 64 ? -2.619 21.75 0.386 1 97.94 64 GLU B CA 1
ATOM 1187 C C . GLU B 1 64 ? -3.369 22.375 1.565 1 97.94 64 GLU B C 1
ATOM 1189 O O . GLU B 1 64 ? -3.713 23.547 1.541 1 97.94 64 GLU B O 1
ATOM 1194 N N . LYS B 1 65 ? -3.586 21.578 2.547 1 96.88 65 LYS B N 1
ATOM 1195 C CA . LYS B 1 65 ? -4.305 22.047 3.727 1 96.88 65 LYS B CA 1
ATOM 1196 C C . LYS B 1 65 ? -3.5 23.125 4.469 1 96.88 65 LYS B C 1
ATOM 1198 O O . LYS B 1 65 ? -4.062 24.109 4.949 1 96.88 65 LYS B O 1
ATOM 1203 N N . LEU B 1 66 ? -2.246 22.906 4.555 1 95.56 66 LEU B N 1
ATOM 1204 C CA . LEU B 1 66 ? -1.374 23.875 5.219 1 95.56 66 LEU B CA 1
ATOM 1205 C C . LEU B 1 66 ? -1.344 25.203 4.453 1 95.56 66 LEU B C 1
ATOM 1207 O O . LEU B 1 66 ? -1.361 26.266 5.062 1 95.56 66 LEU B O 1
ATOM 1211 N N . THR B 1 67 ? -1.24 25.078 3.133 1 97.44 67 THR B N 1
ATOM 1212 C CA . THR B 1 67 ? -1.271 26.281 2.301 1 97.44 67 THR B CA 1
ATOM 1213 C C . THR B 1 67 ? -2.566 27.062 2.52 1 97.44 67 THR B C 1
ATOM 1215 O O . THR B 1 67 ? -2.541 28.281 2.701 1 97.44 67 THR B O 1
ATOM 1218 N N . ASN B 1 68 ? -3.691 26.344 2.559 1 97.31 68 ASN B N 1
ATOM 1219 C CA . ASN B 1 68 ? -4.988 26.953 2.82 1 97.31 68 ASN B CA 1
ATOM 1220 C C . ASN B 1 68 ? -5.035 27.609 4.199 1 97.31 68 ASN B C 1
ATOM 1222 O O . ASN B 1 68 ? -5.586 28.703 4.359 1 97.31 68 ASN B O 1
ATOM 1226 N N . MET B 1 69 ? -4.453 26.922 5.152 1 94.19 69 MET B N 1
ATOM 1227 C CA . MET B 1 69 ? -4.402 27.453 6.516 1 94.19 69 MET B CA 1
ATOM 1228 C C . MET B 1 69 ? -3.602 28.75 6.566 1 94.19 69 MET B C 1
ATOM 1230 O O . MET B 1 69 ? -4.004 29.703 7.23 1 94.19 69 MET B O 1
ATOM 1234 N N . GLU B 1 70 ? -2.5 28.734 5.945 1 94.38 70 GLU B N 1
ATOM 1235 C CA . GLU B 1 70 ? -1.67 29.938 5.887 1 94.38 70 GLU B CA 1
ATOM 1236 C C . GLU B 1 70 ? -2.441 31.109 5.301 1 94.38 70 GLU B C 1
ATOM 1238 O O . GLU B 1 70 ? -2.365 32.219 5.82 1 94.38 70 GLU B O 1
ATOM 1243 N N . GLU B 1 71 ? -3.178 30.875 4.238 1 94.62 71 GLU B N 1
ATOM 1244 C CA . GLU B 1 71 ? -4 31.906 3.613 1 94.62 71 GLU B CA 1
ATOM 1245 C C . GLU B 1 71 ? -5.07 32.406 4.574 1 94.62 71 GLU B C 1
ATOM 1247 O O . GLU B 1 71 ? -5.301 33.625 4.668 1 94.62 71 GLU B O 1
ATOM 1252 N N . ASP B 1 72 ? -5.691 31.469 5.262 1 93.88 72 ASP B N 1
ATOM 1253 C CA . ASP B 1 72 ? -6.723 31.828 6.23 1 93.88 72 ASP B CA 1
ATOM 1254 C C . ASP B 1 72 ? -6.137 32.688 7.363 1 93.88 72 ASP B C 1
ATOM 1256 O O . ASP B 1 72 ? -6.766 33.625 7.82 1 93.88 72 ASP B O 1
ATOM 1260 N N . LEU B 1 73 ? -4.988 32.406 7.801 1 91.56 73 LEU B N 1
ATOM 1261 C CA . LEU B 1 73 ? -4.305 33.156 8.844 1 91.56 73 LEU B CA 1
ATOM 1262 C C . LEU B 1 73 ? -3.938 34.562 8.359 1 91.56 73 LEU B C 1
ATOM 1264 O O . LEU B 1 73 ? -4.023 35.531 9.117 1 91.56 73 LEU B O 1
ATOM 1268 N N . TYR B 1 74 ? -3.547 34.656 7.164 1 92.12 74 TYR B N 1
ATOM 1269 C CA . TYR B 1 74 ? -3.225 35.938 6.578 1 92.12 74 TYR B CA 1
ATOM 1270 C C . TYR B 1 74 ? -4.445 36.844 6.562 1 92.12 74 TYR B C 1
ATOM 1272 O O . TYR B 1 74 ? -4.352 38.031 6.883 1 92.12 74 TYR B O 1
ATOM 1280 N N . VAL B 1 75 ? -5.602 36.312 6.215 1 91.19 75 VAL B N 1
ATOM 1281 C CA . VAL B 1 75 ? -6.855 37.062 6.188 1 91.19 75 VAL B CA 1
ATOM 1282 C C . VAL B 1 75 ? -7.199 37.562 7.594 1 91.19 75 VAL B C 1
ATOM 1284 O O . VAL B 1 75 ? -7.656 38.688 7.77 1 91.19 75 VAL B O 1
ATOM 1287 N N . LEU B 1 76 ? -6.875 36.844 8.648 1 88.31 76 LEU B N 1
ATOM 1288 C CA . LEU B 1 76 ? -7.117 37.188 10.039 1 88.31 76 LEU B CA 1
ATOM 1289 C C . LEU B 1 76 ? -6.207 38.344 10.477 1 88.31 76 LEU B C 1
ATOM 1291 O O . LEU B 1 76 ? -6.617 39.219 11.25 1 88.31 76 LEU B O 1
ATOM 1295 N N . GLU B 1 77 ? -5.023 38.406 10.188 1 84.62 77 GLU B N 1
ATOM 1296 C CA . GLU B 1 77 ? -4.09 39.5 10.484 1 84.62 77 GLU B CA 1
ATOM 1297 C C . GLU B 1 77 ? -4.555 40.812 9.875 1 84.62 77 GLU B C 1
ATOM 1299 O O . GLU B 1 77 ? -4.445 41.875 10.508 1 84.62 77 GLU B O 1
ATOM 1304 N N . LYS B 1 78 ? -5.008 40.969 8.68 1 75.81 78 LYS B N 1
ATOM 1305 C CA . LYS B 1 78 ? -5.352 42.156 7.918 1 75.81 78 LYS B CA 1
ATOM 1306 C C . LYS B 1 78 ? -6.699 42.719 8.359 1 75.81 78 LYS B C 1
ATOM 1308 O O . LYS B 1 78 ? -6.934 43.938 8.258 1 75.81 78 LYS B O 1
ATOM 1313 N N . ASN B 1 79 ? -7.57 41.969 8.906 1 69.88 79 ASN B N 1
ATOM 1314 C CA . ASN B 1 79 ? -8.828 42.562 9.359 1 69.88 79 ASN B CA 1
ATOM 1315 C C . ASN B 1 79 ? -8.641 43.344 10.648 1 69.88 79 ASN B C 1
ATOM 1317 O O . ASN B 1 79 ? -9.516 44.125 11.039 1 69.88 79 ASN B O 1
ATOM 1321 N N . GLU B 1 80 ? -7.539 43.188 11.352 1 59.44 80 GLU B N 1
ATOM 1322 C CA . GLU B 1 80 ? -7.375 44.062 12.516 1 59.44 80 GLU B CA 1
ATOM 1323 C C . GLU B 1 80 ? -6.867 45.438 12.117 1 59.44 80 GLU B C 1
ATOM 1325 O O . GLU B 1 80 ? -6.867 46.344 12.93 1 59.44 80 GLU B O 1
ATOM 1330 N N . GLY B 1 81 ? -6.152 45.688 11.094 1 52.66 81 GLY B N 1
ATOM 1331 C CA . GLY B 1 81 ? -5.77 47.062 10.781 1 52.66 81 GLY B CA 1
ATOM 1332 C C . GLY B 1 81 ? -6.914 47.906 10.219 1 52.66 81 GLY B C 1
ATOM 1333 O O . GLY B 1 81 ? -6.781 49.094 10.039 1 52.66 81 GLY B O 1
ATOM 1334 N N . LYS B 1 82 ? -8.016 47.25 9.68 1 47.31 82 LYS B N 1
ATOM 1335 C CA . LYS B 1 82 ? -8.922 48.375 9.406 1 47.31 82 LYS B CA 1
ATOM 1336 C C . LYS B 1 82 ? -9.703 48.75 10.656 1 47.31 82 LYS B C 1
ATOM 1338 O O . LYS B 1 82 ? -10.039 47.906 11.477 1 47.31 82 LYS B O 1
#

Secondary structure (DSSP, 8-state):
---PPPPHHHHHHHHHHHHHHHHHTTPPP--HHHHHHHHHHHHHHHHHHHHHHHHHHHHHHHHHHHHHHHHHHHHHHHTTT-/---PPPPHHHHHHHHHHHHHHHHHTTPPP--HHHHHHHHHHHHHHHHHHHHHHHHHHHHHHHHHHHHHHHHHHHHHHHTTT-